Protein AF-A0A9E2NLK9-F1 (afdb_monomer_lite)

Sequence (89 aa):
MFGLLLNMNGNSIYKELLDYCGYTPNIATSSTFVQQRDKILPFAFEFLFHEFNESFKQHKTYKGYRLLAVDGSDLNISNLEEKKMSIKH

Secondary structure (DSSP, 8-state):
-HHHHHT--SS-HHHHHHHHTTT-S-PPPHHHHHHHHTTS-TTHHHHHHHHHHHH------BTTB----SS------TT--S-------

Radius of gyration: 17.61 Å; chains: 1; bounding box: 37×33×44 Å

pLDDT: mean 77.86, std 16.82, range [36.41, 95.75]

Organism: NCBI:txid2838521

Structure (mmCIF, N/CA/C/O backbone):
data_AF-A0A9E2NLK9-F1
#
_entry.id   AF-A0A9E2NLK9-F1
#
loop_
_atom_site.group_PDB
_atom_site.id
_atom_site.type_symbol
_atom_site.label_atom_id
_atom_site.label_alt_id
_atom_site.label_comp_id
_atom_site.label_asym_id
_atom_site.label_entity_id
_atom_site.label_seq_id
_atom_site.pdbx_PDB_ins_code
_atom_site.Cartn_x
_atom_site.Cartn_y
_atom_site.Cartn_z
_atom_site.occupancy
_atom_site.B_iso_or_equiv
_atom_site.auth_seq_id
_atom_site.auth_comp_id
_atom_site.auth_asym_id
_atom_site.auth_atom_id
_atom_site.pdbx_PDB_model_num
ATOM 1 N N . MET A 1 1 ? 5.935 -5.166 -3.657 1.00 85.62 1 MET A N 1
ATOM 2 C CA . MET A 1 1 ? 4.615 -4.803 -4.226 1.00 85.62 1 MET A CA 1
ATOM 3 C C . MET A 1 1 ? 3.687 -4.166 -3.194 1.00 85.62 1 MET A C 1
ATOM 5 O O . MET A 1 1 ? 3.391 -3.000 -3.372 1.00 85.62 1 MET A O 1
ATOM 9 N N . PHE A 1 2 ? 3.272 -4.840 -2.108 1.00 88.31 2 PHE A N 1
ATOM 10 C CA . PHE A 1 2 ? 2.409 -4.212 -1.081 1.00 88.31 2 PHE A CA 1
ATOM 11 C C . PHE A 1 2 ? 2.964 -2.884 -0.548 1.00 88.31 2 PHE A C 1
ATOM 13 O O . PHE A 1 2 ? 2.244 -1.897 -0.531 1.00 88.31 2 PHE A O 1
ATOM 20 N N . GLY A 1 3 ? 4.262 -2.830 -0.222 1.00 88.94 3 GLY A N 1
ATOM 21 C CA . GLY A 1 3 ? 4.909 -1.581 0.195 1.00 88.94 3 GLY A CA 1
ATOM 22 C C . GLY A 1 3 ? 4.819 -0.464 -0.850 1.00 88.94 3 GLY A C 1
ATOM 23 O O . GLY A 1 3 ? 4.535 0.664 -0.489 1.00 88.94 3 GLY A O 1
ATOM 24 N N . LEU A 1 4 ? 4.974 -0.772 -2.142 1.00 89.75 4 LEU A N 1
ATOM 25 C CA . LEU A 1 4 ? 4.782 0.213 -3.211 1.00 89.75 4 LEU A CA 1
ATOM 26 C C . LEU A 1 4 ? 3.332 0.720 -3.238 1.00 89.75 4 LEU A C 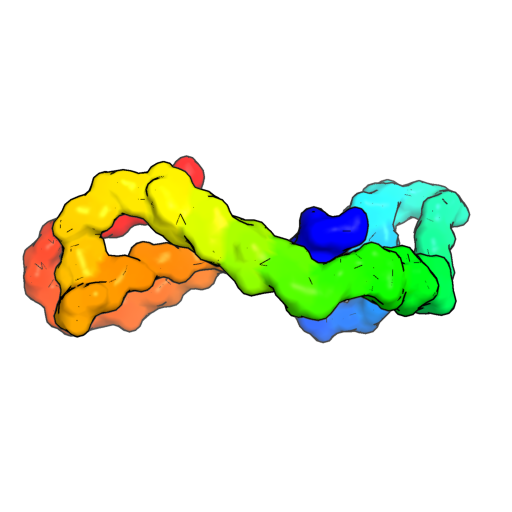1
ATOM 28 O O . LEU A 1 4 ? 3.119 1.920 -3.259 1.00 89.75 4 LEU A O 1
ATOM 32 N N . LEU A 1 5 ? 2.346 -0.184 -3.192 1.00 91.44 5 LEU A N 1
ATOM 33 C CA . LEU A 1 5 ? 0.921 0.163 -3.266 1.00 91.44 5 LEU A CA 1
ATOM 34 C C . LEU A 1 5 ? 0.446 1.006 -2.073 1.00 91.44 5 LEU A C 1
ATOM 36 O O . LEU A 1 5 ? -0.385 1.888 -2.252 1.00 91.44 5 LEU A O 1
ATOM 40 N N . LEU A 1 6 ? 0.979 0.749 -0.877 1.00 88.50 6 LEU A N 1
ATOM 41 C CA . LEU A 1 6 ? 0.649 1.510 0.332 1.00 88.50 6 LEU A CA 1
ATOM 42 C C . LEU A 1 6 ? 1.308 2.896 0.375 1.00 88.50 6 LEU A C 1
ATOM 44 O O . LEU A 1 6 ? 0.800 3.769 1.064 1.00 88.50 6 LEU A O 1
ATOM 48 N N . ASN A 1 7 ? 2.417 3.096 -0.344 1.00 86.38 7 ASN A N 1
ATOM 49 C CA . ASN A 1 7 ? 3.172 4.355 -0.360 1.00 86.38 7 ASN A CA 1
ATOM 50 C C . ASN A 1 7 ? 2.935 5.189 -1.635 1.00 86.38 7 ASN A C 1
ATOM 52 O O . ASN A 1 7 ? 3.684 6.128 -1.888 1.00 86.38 7 ASN A O 1
ATOM 56 N N . MET A 1 8 ? 1.940 4.843 -2.464 1.00 88.81 8 MET A N 1
ATOM 57 C CA . MET A 1 8 ? 1.664 5.596 -3.691 1.00 88.81 8 MET A CA 1
ATOM 58 C C . MET A 1 8 ? 1.189 7.017 -3.371 1.00 88.81 8 MET A C 1
ATOM 60 O O . MET A 1 8 ? 0.185 7.200 -2.687 1.00 88.81 8 MET A O 1
ATOM 64 N N . ASN A 1 9 ? 1.838 8.015 -3.966 1.00 86.62 9 ASN A N 1
ATOM 65 C CA . ASN A 1 9 ? 1.582 9.438 -3.715 1.00 86.62 9 ASN A CA 1
ATOM 66 C C . ASN A 1 9 ? 0.715 10.114 -4.795 1.00 86.62 9 ASN A C 1
ATOM 68 O O . ASN A 1 9 ? 0.690 11.339 -4.911 1.00 86.62 9 ASN A O 1
ATOM 72 N N . GLY A 1 10 ? 0.021 9.330 -5.625 1.00 87.50 10 GLY A N 1
ATOM 73 C CA . GLY A 1 10 ? -0.832 9.842 -6.704 1.00 87.50 10 GLY A CA 1
ATOM 74 C C . GLY A 1 10 ? -0.074 10.367 -7.930 1.00 87.50 10 GLY A C 1
ATOM 75 O O . GLY A 1 10 ? -0.677 11.021 -8.782 1.00 87.50 10 GLY A O 1
ATOM 76 N N . ASN A 1 11 ? 1.229 10.089 -8.059 1.00 90.19 11 ASN A N 1
ATOM 77 C CA . ASN A 1 11 ? 1.977 10.398 -9.277 1.00 90.19 11 ASN A CA 1
ATOM 78 C C . ASN A 1 11 ? 1.720 9.354 -10.380 1.00 90.19 11 ASN A C 1
ATOM 80 O O . ASN A 1 11 ? 0.973 8.386 -10.223 1.00 90.19 11 ASN A O 1
ATOM 84 N N . SER A 1 12 ? 2.388 9.525 -11.526 1.00 91.44 12 SER A N 1
ATOM 85 C CA . SER A 1 12 ? 2.433 8.481 -12.547 1.00 91.44 12 SER A CA 1
ATOM 86 C C . SER A 1 12 ? 3.108 7.214 -12.009 1.00 91.44 12 SER A C 1
ATOM 88 O O . SER A 1 12 ? 4.092 7.284 -11.277 1.00 91.44 12 SER A O 1
ATOM 90 N N . ILE A 1 13 ? 2.635 6.041 -12.446 1.00 90.62 13 ILE A N 1
ATOM 91 C CA . ILE A 1 13 ? 3.206 4.735 -12.062 1.00 90.62 13 ILE A CA 1
ATOM 92 C C . ILE A 1 13 ? 4.716 4.676 -12.308 1.00 90.62 13 ILE A C 1
ATOM 94 O O . ILE A 1 13 ? 5.448 4.098 -11.517 1.00 90.62 13 ILE A O 1
ATOM 98 N N . TYR A 1 14 ? 5.194 5.289 -13.392 1.00 90.25 14 TYR A N 1
ATOM 99 C CA . TYR A 1 14 ? 6.623 5.343 -13.689 1.00 90.25 14 TYR A CA 1
ATOM 100 C C . TYR A 1 14 ? 7.416 6.096 -12.612 1.00 90.25 14 TYR A C 1
ATOM 102 O O . TYR A 1 14 ? 8.468 5.623 -12.191 1.00 90.25 14 TYR A O 1
ATOM 110 N N . LYS A 1 15 ? 6.897 7.235 -12.138 1.00 90.62 15 LYS A N 1
ATOM 111 C CA . LYS A 1 15 ? 7.528 8.009 -11.066 1.00 90.62 15 LYS A CA 1
ATOM 112 C C . LYS A 1 15 ? 7.501 7.249 -9.736 1.00 90.62 15 LYS A C 1
ATOM 114 O O . LYS A 1 15 ? 8.536 7.130 -9.099 1.00 90.62 15 LYS A O 1
ATOM 119 N N . GLU A 1 16 ? 6.366 6.649 -9.384 1.00 92.12 16 GLU A N 1
ATOM 120 C CA . GLU A 1 16 ? 6.245 5.828 -8.168 1.00 92.12 16 GLU A CA 1
ATOM 121 C C . GLU A 1 16 ? 7.212 4.622 -8.189 1.00 92.12 16 GLU A C 1
ATOM 123 O O . GLU A 1 16 ? 7.826 4.281 -7.180 1.00 92.12 16 GLU A O 1
ATOM 128 N N . LEU A 1 17 ? 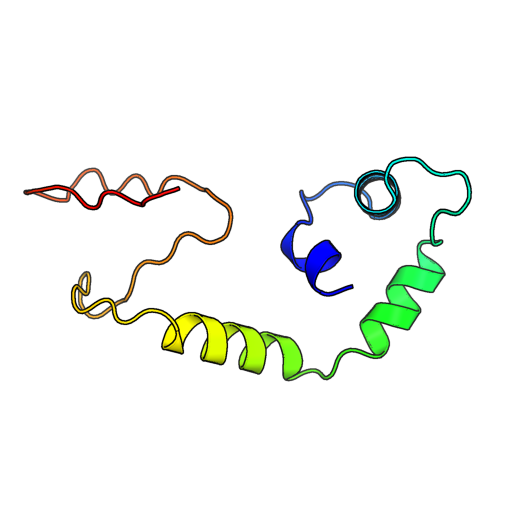7.403 3.986 -9.353 1.00 91.88 17 LEU A N 1
ATOM 129 C CA . LEU A 1 17 ? 8.363 2.888 -9.526 1.00 91.88 17 LEU A CA 1
ATOM 130 C C . LEU A 1 17 ? 9.819 3.358 -9.429 1.00 91.88 17 LEU A C 1
ATOM 132 O O . LEU A 1 17 ? 10.639 2.653 -8.846 1.00 91.88 17 LEU A O 1
ATOM 136 N N . LEU A 1 18 ? 10.141 4.531 -9.977 1.00 90.94 18 LEU A N 1
ATOM 137 C CA . LEU A 1 18 ? 11.456 5.162 -9.836 1.00 90.94 18 LEU A CA 1
ATOM 138 C C . LEU A 1 18 ? 11.800 5.419 -8.368 1.00 90.94 18 LEU A C 1
ATOM 140 O O . LEU A 1 18 ? 12.878 5.021 -7.917 1.00 90.94 18 LEU A O 1
ATOM 144 N N . ASP A 1 19 ? 10.868 6.035 -7.640 1.00 90.12 19 ASP A N 1
ATOM 145 C CA . ASP A 1 19 ? 11.007 6.341 -6.218 1.00 90.12 19 ASP A CA 1
ATOM 146 C C . ASP A 1 19 ? 11.190 5.050 -5.404 1.00 90.12 19 ASP A C 1
ATOM 148 O O . ASP A 1 19 ? 12.123 4.933 -4.608 1.00 90.12 19 ASP A O 1
ATOM 152 N N . TYR A 1 20 ? 10.375 4.027 -5.672 1.00 88.25 20 TYR A N 1
ATOM 153 C CA . TYR A 1 20 ? 10.451 2.732 -4.988 1.00 88.25 20 TYR A CA 1
ATOM 154 C C . TYR A 1 20 ? 11.737 1.945 -5.279 1.00 88.25 20 TYR A C 1
ATOM 156 O O . TYR A 1 20 ? 12.257 1.260 -4.399 1.00 88.25 20 TYR A O 1
ATOM 164 N N . CYS A 1 21 ? 12.264 2.027 -6.503 1.00 86.81 21 CYS A N 1
ATOM 165 C CA . CYS A 1 21 ? 13.492 1.343 -6.918 1.00 86.81 21 CYS A CA 1
ATOM 166 C C . CYS A 1 21 ? 14.771 2.149 -6.632 1.00 86.81 21 CYS A C 1
ATOM 168 O O . CYS A 1 21 ? 15.852 1.725 -7.054 1.00 86.81 21 CYS A O 1
ATOM 170 N N . GLY A 1 22 ? 14.668 3.302 -5.961 1.00 88.44 22 GLY A N 1
ATOM 171 C CA . GLY A 1 22 ? 15.812 4.143 -5.608 1.00 88.44 22 GLY A CA 1
ATOM 172 C C . GLY A 1 22 ? 16.576 4.674 -6.821 1.00 88.44 22 GLY A C 1
ATOM 173 O O . GLY A 1 22 ? 17.799 4.766 -6.769 1.00 88.44 22 GLY A O 1
ATOM 174 N N . TYR A 1 23 ? 15.877 4.979 -7.923 1.00 87.19 23 TYR A N 1
ATOM 175 C CA . TYR A 1 23 ? 16.472 5.527 -9.153 1.00 87.19 23 TYR A CA 1
ATOM 176 C C . TYR A 1 23 ? 17.585 4.655 -9.769 1.00 87.19 23 TYR A C 1
ATOM 178 O O . TYR A 1 23 ? 18.489 5.149 -10.444 1.00 87.19 23 TYR A O 1
ATOM 186 N N . THR A 1 24 ? 17.535 3.341 -9.548 1.00 84.44 24 THR A N 1
ATOM 187 C CA . THR A 1 24 ? 18.489 2.400 -10.150 1.00 84.44 24 THR A CA 1
ATOM 188 C C . THR A 1 24 ? 18.217 2.203 -11.649 1.00 84.44 24 THR A C 1
ATOM 190 O O . THR A 1 24 ? 17.104 2.432 -12.102 1.00 84.44 24 THR 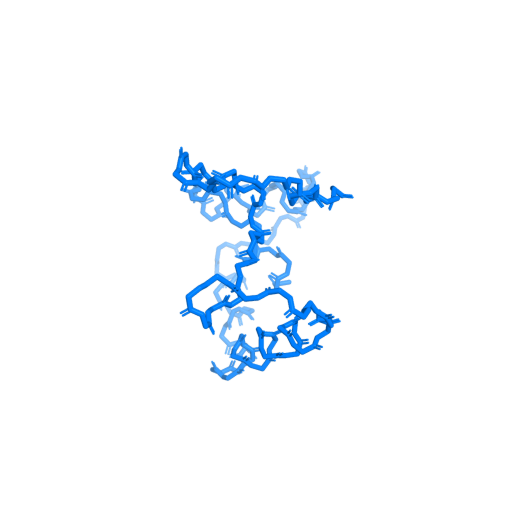A O 1
ATOM 193 N N . PRO A 1 25 ? 19.182 1.740 -12.465 1.00 76.69 25 PRO A N 1
ATOM 194 C CA . PRO A 1 25 ? 18.945 1.493 -13.894 1.00 76.69 25 PRO A CA 1
ATOM 195 C C . PRO A 1 25 ? 17.973 0.336 -14.184 1.00 76.69 25 PRO A C 1
ATOM 197 O O . PRO A 1 25 ? 17.512 0.184 -15.311 1.00 76.69 25 PRO A O 1
ATOM 200 N N . ASN A 1 26 ? 17.679 -0.503 -13.186 1.00 79.56 26 ASN A N 1
ATOM 201 C CA . ASN A 1 26 ? 16.875 -1.716 -13.326 1.00 79.56 26 ASN A CA 1
ATOM 202 C C . ASN A 1 26 ? 15.434 -1.496 -12.826 1.00 79.56 26 ASN A C 1
ATOM 204 O O . ASN A 1 26 ? 14.953 -2.200 -11.937 1.00 79.56 26 ASN A O 1
ATOM 208 N N . ILE A 1 27 ? 14.767 -0.465 -13.353 1.00 83.12 27 ILE A N 1
ATOM 209 C CA . ILE A 1 27 ? 13.399 -0.100 -12.956 1.00 83.12 27 ILE A CA 1
ATOM 210 C C . ILE A 1 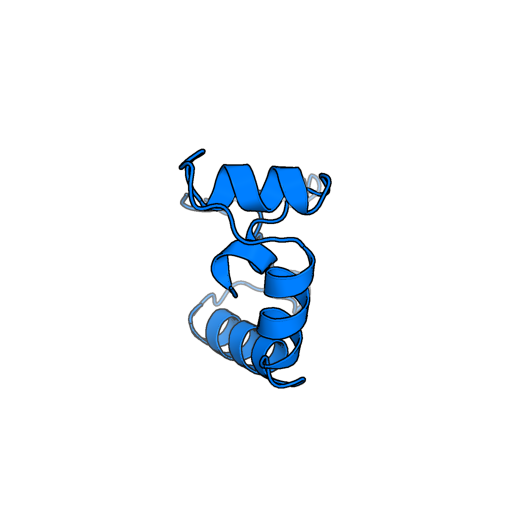27 ? 12.411 -1.071 -13.598 1.00 83.12 27 ILE A C 1
ATOM 212 O O . ILE A 1 27 ? 12.466 -1.347 -14.798 1.00 83.12 27 ILE A O 1
ATOM 216 N N . ALA A 1 28 ? 11.465 -1.561 -12.800 1.00 83.56 28 ALA A N 1
ATOM 217 C CA . ALA A 1 28 ? 10.351 -2.339 -13.317 1.00 83.56 28 ALA A CA 1
ATOM 218 C C . ALA A 1 28 ? 9.520 -1.503 -14.304 1.00 83.56 28 ALA A C 1
ATOM 220 O O . ALA A 1 28 ? 9.204 -0.342 -14.059 1.00 83.56 28 ALA A O 1
ATOM 221 N N . THR A 1 29 ? 9.109 -2.102 -15.418 1.00 86.69 29 THR A N 1
ATOM 222 C CA . THR A 1 29 ? 8.196 -1.435 -16.354 1.00 86.69 29 THR A CA 1
ATOM 223 C C . THR A 1 29 ? 6.786 -1.345 -15.767 1.00 86.69 29 THR A C 1
ATOM 225 O O . THR A 1 29 ? 6.394 -2.150 -14.917 1.00 86.69 29 THR A O 1
ATOM 228 N N . SER A 1 30 ? 5.959 -0.435 -16.288 1.00 86.88 30 SER A N 1
ATOM 229 C CA . SER A 1 30 ? 4.537 -0.373 -15.921 1.00 86.88 30 SER A CA 1
ATOM 230 C C . SER A 1 30 ? 3.804 -1.696 -16.185 1.00 86.88 30 SER A C 1
ATOM 232 O O . SER A 1 30 ? 2.951 -2.090 -15.396 1.00 86.88 30 SER A O 1
ATOM 234 N N . SER A 1 31 ? 4.167 -2.432 -17.242 1.00 88.88 31 SER A N 1
ATOM 235 C CA . SER A 1 31 ? 3.615 -3.768 -17.505 1.00 88.88 31 SER A CA 1
ATOM 236 C C . SER A 1 31 ? 4.033 -4.793 -16.447 1.00 88.88 31 SER A C 1
ATOM 238 O O . SER A 1 31 ? 3.203 -5.586 -16.008 1.00 88.88 31 SER A O 1
ATOM 240 N N . THR A 1 32 ? 5.284 -4.743 -15.980 1.00 88.75 32 THR A N 1
ATOM 241 C CA . THR A 1 32 ? 5.778 -5.599 -14.890 1.00 88.75 32 THR A CA 1
ATOM 242 C C . THR A 1 32 ? 5.021 -5.312 -13.597 1.00 88.75 32 THR A C 1
ATOM 244 O O . THR A 1 32 ? 4.635 -6.239 -12.889 1.00 88.75 32 THR A O 1
ATOM 247 N N . PHE A 1 33 ? 4.751 -4.037 -13.307 1.00 90.81 33 PHE A N 1
ATOM 248 C CA . PHE A 1 33 ? 3.922 -3.637 -12.172 1.00 90.81 33 PHE A CA 1
ATOM 249 C C . PHE A 1 33 ? 2.515 -4.244 -12.242 1.00 90.81 33 PHE A C 1
ATOM 251 O O . PHE A 1 33 ? 2.090 -4.875 -11.277 1.00 90.81 33 PHE A O 1
ATOM 258 N N . VAL A 1 34 ? 1.819 -4.119 -13.380 1.00 92.19 34 VAL A N 1
ATOM 259 C CA . VAL A 1 34 ? 0.470 -4.690 -13.557 1.00 92.19 34 VAL A CA 1
ATOM 260 C C . VAL A 1 34 ? 0.491 -6.208 -13.370 1.00 92.19 34 VAL A C 1
ATOM 262 O O . VAL A 1 34 ? -0.249 -6.727 -12.543 1.00 92.19 34 VAL A O 1
ATOM 265 N N . GLN A 1 35 ? 1.422 -6.911 -14.019 1.00 93.19 35 GLN A N 1
ATOM 266 C CA . GLN A 1 35 ? 1.544 -8.369 -13.887 1.00 93.19 35 GLN A CA 1
ATOM 267 C C . GLN A 1 35 ? 1.817 -8.826 -12.450 1.00 93.19 35 GLN A C 1
ATOM 269 O O . GLN A 1 35 ? 1.391 -9.901 -12.039 1.00 93.19 35 GLN A O 1
ATOM 274 N N . GLN A 1 36 ? 2.575 -8.046 -11.681 1.00 91.69 36 GLN A N 1
ATOM 275 C CA . GLN A 1 36 ? 2.848 -8.356 -10.279 1.00 91.69 36 GLN A CA 1
ATOM 276 C C . GLN A 1 36 ? 1.660 -8.009 -9.376 1.00 91.69 36 GLN A C 1
ATOM 278 O O . GLN A 1 36 ? 1.445 -8.688 -8.376 1.00 91.69 36 GLN A O 1
ATOM 283 N N . ARG A 1 37 ? 0.877 -6.984 -9.725 1.00 92.94 37 ARG A N 1
ATOM 284 C CA . ARG A 1 37 ? -0.358 -6.628 -9.019 1.00 92.94 37 ARG A CA 1
ATOM 285 C C 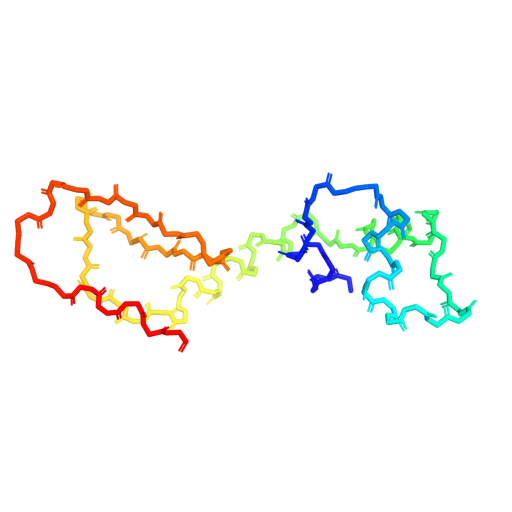. ARG A 1 37 ? -1.420 -7.708 -9.207 1.00 92.94 37 ARG A C 1
ATOM 287 O O . ARG A 1 37 ? -2.073 -8.058 -8.234 1.00 92.94 37 ARG A O 1
ATOM 294 N N . ASP A 1 38 ? -1.531 -8.284 -10.399 1.00 94.62 38 ASP A N 1
ATOM 295 C CA . ASP A 1 38 ? -2.516 -9.334 -10.704 1.00 94.62 38 ASP A CA 1
ATOM 296 C C . ASP A 1 38 ? -2.273 -10.639 -9.927 1.00 94.62 38 ASP A C 1
ATOM 298 O O . ASP A 1 38 ? -3.174 -11.460 -9.779 1.00 94.62 38 ASP A O 1
ATOM 302 N N . LYS A 1 39 ? -1.066 -10.831 -9.380 1.00 95.00 39 LYS A N 1
ATOM 303 C CA . LYS A 1 39 ? -0.747 -11.958 -8.487 1.00 95.00 39 LYS A CA 1
ATOM 304 C C . LYS A 1 39 ? -1.271 -11.763 -7.063 1.00 95.00 39 LYS A C 1
ATOM 306 O O . LYS A 1 39 ? -1.212 -12.698 -6.266 1.00 95.00 39 LYS A O 1
ATOM 311 N N . ILE A 1 40 ? -1.727 -10.560 -6.711 1.00 94.44 40 ILE A N 1
ATOM 312 C CA . ILE A 1 40 ? -2.286 -10.270 -5.392 1.00 94.44 40 ILE A CA 1
ATOM 313 C C . ILE A 1 40 ? -3.701 -10.837 -5.329 1.00 94.44 40 ILE A C 1
ATOM 315 O O . ILE A 1 40 ? -4.547 -10.527 -6.163 1.00 94.44 40 ILE A O 1
ATOM 319 N N . LEU A 1 41 ? -3.965 -11.648 -4.305 1.00 95.75 41 LEU A N 1
ATOM 320 C CA . LEU A 1 41 ? -5.303 -12.179 -4.069 1.00 95.75 41 LEU A CA 1
ATOM 321 C C . LEU A 1 41 ? -6.278 -11.029 -3.769 1.00 95.75 41 LEU A C 1
ATOM 323 O O . LEU A 1 41 ? -5.915 -10.127 -3.010 1.00 95.75 41 LEU A O 1
ATOM 327 N N . PRO A 1 42 ? -7.524 -11.071 -4.278 1.00 92.31 42 PRO A N 1
ATOM 328 C CA . PRO A 1 42 ? -8.503 -10.006 -4.047 1.00 92.31 42 PRO A CA 1
ATOM 329 C C . PRO A 1 42 ? -8.716 -9.667 -2.563 1.00 92.31 42 PRO A C 1
ATOM 331 O O . PRO A 1 42 ? -8.910 -8.507 -2.220 1.00 92.31 42 PRO A O 1
ATOM 334 N N . PHE A 1 43 ? -8.607 -10.666 -1.681 1.00 94.62 43 PHE A N 1
ATOM 335 C CA . PHE A 1 43 ? -8.783 -10.525 -0.232 1.00 94.62 43 PHE A CA 1
ATOM 336 C C . PHE A 1 43 ? -7.498 -10.157 0.530 1.00 94.62 43 PHE A C 1
ATOM 338 O O . PHE A 1 43 ? -7.533 -9.972 1.742 1.00 94.62 43 PHE A O 1
ATOM 345 N N . ALA A 1 44 ? -6.341 -10.055 -0.133 1.00 94.50 44 ALA A N 1
ATOM 346 C CA . ALA A 1 44 ? -5.068 -9.851 0.561 1.00 94.50 44 ALA A CA 1
ATOM 347 C C . ALA A 1 44 ? -4.999 -8.503 1.295 1.00 94.50 44 ALA A C 1
ATOM 349 O O . ALA A 1 44 ? -4.455 -8.433 2.393 1.00 94.50 44 ALA A O 1
ATOM 350 N N . PHE A 1 45 ? -5.559 -7.441 0.706 1.00 91.31 45 PHE A N 1
ATOM 351 C CA . PHE A 1 45 ? -5.630 -6.131 1.360 1.00 91.31 45 PHE A CA 1
ATOM 352 C C . PHE A 1 45 ? -6.618 -6.118 2.524 1.00 91.31 45 PHE A C 1
ATOM 354 O O . PHE A 1 45 ? -6.318 -5.537 3.558 1.00 91.31 45 PHE A O 1
ATOM 361 N N . GLU A 1 46 ? -7.761 -6.789 2.380 1.00 93.00 46 GLU A N 1
ATOM 362 C CA . GLU A 1 46 ? -8.731 -6.944 3.466 1.00 93.00 46 GLU A CA 1
ATOM 363 C C . GLU A 1 46 ? -8.099 -7.659 4.664 1.00 93.00 46 GLU A C 1
ATOM 365 O O . GLU A 1 46 ? -8.125 -7.133 5.774 1.00 93.00 46 GLU A O 1
ATOM 370 N N . PHE A 1 47 ? -7.447 -8.798 4.418 1.00 94.94 47 PHE A N 1
ATOM 371 C CA . PHE A 1 47 ? -6.712 -9.536 5.440 1.00 94.94 47 PHE A CA 1
ATOM 372 C C . PHE A 1 47 ? -5.632 -8.668 6.097 1.00 94.94 47 PHE A C 1
ATOM 374 O O . PHE A 1 47 ? -5.572 -8.574 7.319 1.00 94.94 47 PHE A O 1
ATOM 381 N N . LEU A 1 48 ? -4.820 -7.973 5.293 1.00 92.50 48 LEU A N 1
ATOM 382 C CA . LEU A 1 48 ? -3.772 -7.085 5.793 1.00 92.50 48 LEU A CA 1
ATOM 383 C C . LEU A 1 48 ? -4.333 -5.987 6.706 1.00 92.50 48 LEU A C 1
ATOM 385 O O . LEU A 1 48 ? -3.761 -5.721 7.762 1.00 92.50 48 LEU A O 1
ATOM 389 N N . PHE A 1 49 ? -5.434 -5.344 6.315 1.00 87.69 49 PHE A N 1
ATOM 390 C CA . PHE A 1 49 ? -6.051 -4.294 7.122 1.00 87.69 49 PHE A CA 1
ATOM 391 C C . PHE A 1 49 ? -6.723 -4.845 8.380 1.00 87.69 49 PHE A C 1
ATOM 393 O O . PHE A 1 49 ? -6.699 -4.172 9.410 1.00 87.69 49 PHE A O 1
ATOM 400 N N . HIS A 1 50 ? -7.273 -6.060 8.336 1.00 89.31 50 HIS A N 1
ATOM 401 C CA . HIS A 1 50 ? -7.816 -6.723 9.519 1.00 89.31 50 HIS A CA 1
ATOM 402 C C . HIS A 1 50 ? -6.716 -7.018 10.545 1.00 89.31 50 HIS A C 1
ATOM 404 O O . HIS A 1 50 ? -6.794 -6.538 11.675 1.00 89.31 50 HIS A O 1
ATOM 410 N N . GLU A 1 51 ? -5.642 -7.689 10.122 1.00 91.62 51 GLU A N 1
ATOM 411 C CA . GLU A 1 51 ? -4.475 -7.988 10.965 1.00 91.62 51 GLU A CA 1
ATOM 412 C C . GLU A 1 51 ? -3.842 -6.707 11.526 1.00 91.62 51 GLU A C 1
ATOM 414 O O . GLU A 1 51 ? -3.518 -6.616 12.713 1.00 91.62 51 GLU A O 1
ATOM 419 N N . PHE A 1 52 ? -3.713 -5.670 10.690 1.00 86.56 52 PHE A N 1
ATOM 420 C CA . PHE A 1 52 ? -3.237 -4.361 11.125 1.00 86.56 52 PHE A CA 1
ATOM 421 C C . PHE A 1 52 ? -4.130 -3.793 12.230 1.00 86.56 52 PHE A C 1
ATOM 423 O O . PHE A 1 52 ? -3.624 -3.439 13.293 1.00 86.56 52 PHE A O 1
ATOM 430 N N . ASN A 1 53 ? -5.449 -3.757 12.033 1.00 83.06 53 ASN A N 1
ATOM 431 C CA . ASN A 1 53 ? -6.399 -3.240 13.017 1.00 83.06 53 ASN A CA 1
ATOM 432 C C . ASN A 1 53 ? -6.383 -4.027 14.335 1.00 83.06 53 ASN A C 1
ATOM 434 O O . ASN A 1 53 ? -6.489 -3.419 15.406 1.00 83.06 53 ASN A O 1
ATOM 438 N N . GLU A 1 54 ? -6.240 -5.350 14.275 1.00 85.44 54 GLU A N 1
ATOM 439 C CA . GLU A 1 54 ? -6.157 -6.227 15.448 1.00 85.44 54 GLU A CA 1
ATOM 440 C C . GLU A 1 54 ? -4.853 -6.044 16.230 1.00 85.44 54 GLU A C 1
ATOM 442 O O . GLU A 1 54 ? -4.852 -6.154 17.461 1.00 85.44 54 GLU A O 1
ATOM 447 N N . SER A 1 55 ? -3.761 -5.670 15.557 1.00 86.50 55 SER A N 1
ATOM 448 C CA . SER A 1 55 ? -2.477 -5.403 16.215 1.00 86.50 55 SER A CA 1
ATOM 449 C C . SER A 1 55 ? -2.530 -4.215 17.196 1.00 86.50 55 SER A C 1
ATOM 451 O O . SER A 1 55 ? -1.778 -4.180 18.177 1.00 86.50 55 SER A O 1
ATOM 453 N N . PHE A 1 56 ? -3.466 -3.272 17.018 1.00 78.75 56 PHE A N 1
ATOM 454 C CA . PHE A 1 56 ? -3.650 -2.139 17.930 1.00 78.75 56 PHE A CA 1
ATOM 455 C C . PHE A 1 56 ? -4.620 -2.466 19.068 1.00 78.75 56 PHE A C 1
ATOM 457 O O . PHE A 1 56 ? -5.842 -2.442 18.924 1.00 78.75 56 PHE A O 1
ATOM 464 N N . LYS A 1 57 ? -4.083 -2.623 20.280 1.00 68.56 57 LYS A N 1
ATOM 465 C CA . LYS A 1 57 ? -4.862 -2.774 21.525 1.00 68.56 57 LYS A CA 1
ATOM 466 C C . LYS A 1 57 ? -5.358 -1.429 22.086 1.00 68.56 57 LYS A C 1
ATOM 468 O O . LYS A 1 57 ? -5.290 -1.182 23.293 1.00 68.56 57 LYS A O 1
ATOM 473 N N . GLN A 1 58 ? -5.807 -0.506 21.232 1.00 65.94 58 GLN A N 1
ATOM 474 C CA . GLN A 1 58 ? -6.349 0.774 21.699 1.00 65.94 58 GLN A CA 1
ATOM 475 C C . GLN A 1 58 ? -7.757 0.588 22.273 1.00 65.94 58 GLN A C 1
ATOM 477 O O . GLN A 1 58 ? -8.681 0.162 21.580 1.00 65.94 58 GLN A O 1
ATOM 482 N N . HIS A 1 59 ? -7.900 0.952 23.550 1.00 60.16 59 HIS A N 1
ATOM 483 C CA . HIS A 1 59 ? -9.150 0.871 24.310 1.00 60.16 59 HIS A CA 1
ATOM 484 C C . HIS A 1 59 ? -10.024 2.125 24.149 1.00 60.16 59 HIS A C 1
ATOM 486 O O . HIS A 1 59 ? -11.188 2.124 24.537 1.00 60.16 59 HIS A O 1
ATOM 492 N N . LYS A 1 60 ? -9.465 3.217 23.611 1.00 67.69 60 LYS A N 1
ATOM 493 C CA . LYS A 1 60 ? -10.188 4.475 23.420 1.00 67.69 60 LYS A CA 1
ATOM 494 C C . LYS A 1 60 ? -10.834 4.491 22.041 1.00 67.69 60 LYS A C 1
ATOM 496 O O . LYS A 1 60 ? -10.139 4.485 21.031 1.00 67.69 60 LYS A O 1
ATOM 501 N N . THR A 1 61 ? -12.160 4.535 22.021 1.00 72.12 61 THR A N 1
ATOM 502 C CA . THR A 1 61 ? -12.971 4.699 20.810 1.00 72.12 61 THR A CA 1
ATOM 503 C C . THR A 1 61 ? -13.527 6.118 20.741 1.00 72.12 61 THR A C 1
ATOM 505 O O . THR A 1 61 ? -13.988 6.640 21.756 1.00 72.12 61 THR A O 1
ATOM 508 N N . TYR A 1 62 ? -13.566 6.723 19.558 1.00 71.19 62 TYR A N 1
ATOM 509 C CA . TYR A 1 62 ? -14.317 7.949 19.296 1.00 71.19 62 TYR A CA 1
ATOM 510 C C . TYR A 1 62 ? -15.673 7.585 18.690 1.00 71.19 62 TYR A C 1
ATOM 512 O O . TYR A 1 62 ? -15.731 7.043 17.590 1.00 71.19 62 TYR A O 1
ATOM 520 N N . LYS A 1 63 ? -16.773 7.852 19.407 1.00 76.56 63 LYS A N 1
ATOM 521 C CA . LYS A 1 63 ? -18.141 7.497 18.969 1.00 76.56 63 LYS A CA 1
ATOM 522 C C . LYS A 1 63 ? -18.289 6.022 18.538 1.00 76.56 63 LYS A C 1
ATOM 524 O O . LYS A 1 63 ? -18.992 5.724 17.582 1.00 76.56 63 LYS A O 1
ATOM 529 N N . GLY A 1 64 ? -17.594 5.108 19.219 1.00 73.62 64 GLY A N 1
ATOM 530 C CA . GLY A 1 64 ? -17.579 3.677 18.883 1.00 73.62 64 GLY A CA 1
ATOM 531 C C . GLY A 1 64 ? -16.596 3.274 17.775 1.00 73.62 64 GLY A C 1
ATOM 532 O O . GLY A 1 64 ? -16.409 2.084 17.551 1.00 73.62 64 GLY A O 1
ATOM 533 N N . TYR A 1 65 ? -15.913 4.227 17.135 1.00 70.12 65 TYR A N 1
ATOM 534 C CA . TYR A 1 65 ? -14.912 3.968 16.098 1.00 70.12 65 TYR A CA 1
ATOM 535 C C . TYR A 1 65 ? -13.485 4.050 16.640 1.00 70.12 65 TYR A C 1
ATOM 537 O O . TYR A 1 65 ? -13.176 4.847 17.531 1.00 70.12 65 TYR A O 1
ATOM 545 N N . ARG A 1 66 ? -12.587 3.247 16.065 1.00 75.81 66 ARG A N 1
ATOM 546 C CA . ARG A 1 66 ? -11.140 3.363 16.272 1.00 75.81 66 ARG A CA 1
ATOM 547 C C . ARG A 1 66 ? -10.566 4.268 15.185 1.00 75.81 66 ARG A C 1
ATOM 549 O O . ARG A 1 66 ? -10.742 3.990 14.005 1.00 75.81 66 ARG A O 1
ATOM 556 N N . LEU A 1 67 ? -9.909 5.353 15.588 1.00 77.25 67 LEU A N 1
ATOM 557 C CA . LEU A 1 67 ? -9.283 6.295 14.663 1.00 77.25 67 LEU A CA 1
ATOM 558 C C . LEU A 1 67 ? -7.811 5.912 14.484 1.00 77.25 67 LEU A C 1
ATOM 560 O O . LEU A 1 67 ? -7.050 5.957 15.448 1.00 77.25 67 LEU A O 1
ATOM 564 N N . LEU A 1 68 ? -7.427 5.528 13.267 1.00 73.25 68 LEU A N 1
ATOM 565 C CA . LEU A 1 68 ? -6.051 5.208 12.880 1.00 73.25 68 LEU A CA 1
ATOM 566 C C . LEU A 1 68 ? -5.696 6.067 11.660 1.00 73.25 68 LEU A C 1
ATOM 568 O O . LEU A 1 68 ? -6.383 5.984 10.644 1.00 73.25 68 LEU A O 1
ATOM 572 N N . ALA A 1 69 ? -4.653 6.892 11.761 1.00 70.62 69 ALA A N 1
ATOM 573 C CA . ALA A 1 69 ? -4.057 7.567 10.608 1.00 70.62 69 ALA A CA 1
ATOM 574 C C . ALA A 1 69 ? -2.880 6.711 10.122 1.00 70.62 69 ALA A C 1
ATOM 576 O O . ALA A 1 69 ? -1.946 6.468 10.885 1.00 70.62 69 ALA A O 1
ATOM 577 N N . VAL A 1 70 ? -2.961 6.192 8.895 1.00 61.62 70 VAL A N 1
ATOM 578 C CA . VAL A 1 70 ? -1.976 5.241 8.336 1.00 61.62 70 VAL A CA 1
ATOM 579 C C . VAL A 1 70 ? -1.010 5.928 7.367 1.00 61.62 70 VAL A C 1
ATOM 581 O O . VAL A 1 70 ? 0.130 5.507 7.227 1.00 61.62 70 VAL A O 1
ATOM 584 N N . ASP A 1 71 ? -1.449 7.012 6.736 1.00 62.47 71 ASP A N 1
ATOM 585 C CA . ASP A 1 71 ? -0.729 7.801 5.731 1.00 62.47 71 ASP A CA 1
ATOM 586 C C . ASP A 1 71 ? 0.022 9.009 6.327 1.00 62.47 71 ASP A C 1
ATOM 588 O O . ASP A 1 71 ? 0.551 9.837 5.591 1.00 62.47 71 ASP A O 1
ATOM 592 N N . GLY A 1 72 ? 0.060 9.130 7.660 1.00 57.16 72 GLY A N 1
ATOM 593 C CA . GLY A 1 72 ? 0.664 10.274 8.351 1.00 57.16 72 GLY A CA 1
ATOM 594 C C . GLY A 1 72 ? -0.153 11.567 8.261 1.00 57.16 72 GLY A C 1
ATOM 595 O O . GLY A 1 72 ? 0.337 12.616 8.671 1.00 57.16 72 GLY A O 1
ATOM 596 N N . SER A 1 73 ? -1.387 11.514 7.750 1.00 61.31 73 SER A N 1
ATOM 597 C CA . SER A 1 73 ? -2.273 12.673 7.711 1.00 61.31 73 SER A CA 1
ATOM 598 C C . SER A 1 73 ? -2.749 13.053 9.115 1.00 61.31 73 SER A C 1
ATOM 600 O O . SER A 1 73 ? -3.278 12.227 9.865 1.00 61.31 73 SER A O 1
ATOM 602 N N . ASP A 1 74 ? -2.626 14.337 9.453 1.00 59.47 74 ASP A N 1
ATOM 603 C CA . ASP A 1 74 ? -3.184 14.884 10.685 1.00 59.47 74 ASP A CA 1
ATOM 604 C C . ASP A 1 74 ? -4.713 14.964 10.584 1.00 59.47 74 ASP A C 1
ATOM 606 O O . ASP A 1 74 ? -5.288 15.774 9.852 1.00 59.47 74 ASP A O 1
ATOM 610 N N . LEU A 1 75 ? -5.400 14.138 11.371 1.00 62.97 75 LEU A N 1
ATOM 611 C CA . LEU A 1 75 ? -6.838 14.269 11.583 1.00 62.97 75 LEU A CA 1
ATOM 612 C C . LEU A 1 75 ? -7.093 15.480 12.490 1.00 62.97 75 LEU A C 1
ATOM 614 O O . LEU A 1 75 ? -7.039 15.383 13.718 1.00 62.97 75 LEU A O 1
ATOM 618 N N . ASN A 1 76 ? -7.385 16.637 11.891 1.00 58.06 76 ASN A N 1
ATOM 619 C CA . ASN A 1 76 ? -7.777 17.835 12.633 1.00 58.06 76 ASN A CA 1
ATOM 620 C C . ASN A 1 76 ? -9.203 17.680 13.194 1.00 58.06 76 ASN A C 1
ATOM 622 O O . ASN A 1 76 ? -10.192 18.055 12.565 1.00 58.06 76 ASN A O 1
ATOM 626 N N . ILE A 1 77 ? -9.307 17.094 14.388 1.00 59.53 77 ILE A N 1
ATOM 627 C CA . ILE A 1 77 ? -10.560 16.926 15.137 1.00 59.53 77 ILE A CA 1
ATOM 628 C C . ILE A 1 77 ? -10.661 18.071 16.151 1.00 59.53 77 ILE A C 1
ATOM 630 O O . ILE A 1 77 ? -10.536 17.887 17.359 1.00 59.53 77 ILE A O 1
ATOM 634 N N . SER A 1 78 ? -10.870 19.283 15.651 1.00 49.28 78 SER A N 1
ATOM 635 C CA . SER A 1 78 ? -10.871 20.538 16.417 1.00 49.28 78 SER A CA 1
ATOM 636 C C . SER A 1 78 ? -12.007 20.697 17.446 1.00 49.28 78 SER A C 1
ATOM 638 O O . SER A 1 78 ? -12.034 21.694 18.155 1.00 49.28 78 SER A O 1
ATOM 640 N N . ASN A 1 79 ? -12.889 19.702 17.610 1.00 48.19 79 ASN A N 1
ATOM 641 C CA . ASN A 1 79 ? -13.952 19.682 18.631 1.00 48.19 79 ASN A CA 1
ATOM 642 C C . ASN A 1 79 ? -13.747 18.623 19.735 1.00 48.19 79 ASN A C 1
ATOM 644 O O . ASN A 1 79 ? -14.703 18.252 20.419 1.00 48.19 79 ASN A O 1
ATOM 648 N N . LEU A 1 80 ? -12.535 18.085 19.907 1.00 53.38 80 LEU A N 1
ATOM 649 C CA . LEU A 1 80 ? -12.243 17.154 21.001 1.00 53.38 80 LEU A CA 1
ATOM 650 C C . LEU A 1 80 ? -11.859 17.932 22.273 1.00 53.38 80 LEU A C 1
ATOM 652 O O . LEU A 1 80 ? -10.681 18.156 22.548 1.00 53.38 80 LEU A O 1
ATOM 656 N N . GLU A 1 81 ? -12.860 18.354 23.048 1.00 46.47 81 GLU A N 1
ATOM 657 C CA . GLU A 1 81 ? -12.649 18.748 24.445 1.00 46.47 81 GLU A CA 1
ATOM 658 C C . GLU A 1 81 ? -11.944 17.587 25.176 1.00 46.47 81 GLU A C 1
ATOM 660 O O . GLU A 1 81 ? -12.452 16.471 25.268 1.00 46.47 81 GLU A O 1
ATOM 665 N N . GLU A 1 82 ? -10.741 17.892 25.661 1.00 43.34 82 GLU A N 1
ATOM 666 C CA . GLU A 1 82 ? -9.880 17.107 26.548 1.00 43.34 82 GLU A CA 1
ATOM 667 C C . GLU A 1 82 ? -8.988 15.976 25.978 1.00 43.34 82 GLU A C 1
ATOM 669 O O . GLU A 1 82 ? -9.316 14.793 25.899 1.00 43.34 82 GLU A O 1
ATOM 674 N N . LYS A 1 83 ? -7.710 16.370 25.869 1.00 39.16 83 LYS A N 1
ATOM 675 C CA . LYS A 1 83 ? -6.495 15.634 26.277 1.00 39.16 83 LYS A CA 1
ATOM 676 C C . LYS A 1 83 ? -5.975 14.503 25.378 1.00 39.16 83 LYS A C 1
ATOM 678 O O . LYS A 1 83 ? -6.284 13.324 25.532 1.00 39.16 83 LYS A O 1
ATOM 683 N N . LYS A 1 84 ? -4.907 14.885 24.663 1.00 42.34 84 LYS A N 1
ATOM 684 C CA . LYS A 1 84 ? -3.682 14.098 24.429 1.00 42.34 84 LYS A CA 1
ATOM 685 C C . LYS A 1 84 ? -3.913 12.717 23.801 1.00 42.34 84 LYS A C 1
ATOM 687 O O . LYS A 1 84 ? -3.556 11.699 24.394 1.00 42.34 84 LYS A O 1
ATOM 692 N N . MET A 1 85 ? -4.389 12.672 22.558 1.00 44.44 85 MET A N 1
ATOM 693 C CA . MET A 1 85 ? -3.943 11.598 21.666 1.00 44.44 85 MET A CA 1
ATOM 694 C C . MET A 1 85 ? -2.570 11.991 21.127 1.00 44.44 85 MET A C 1
ATOM 696 O O . MET A 1 85 ? -2.448 12.621 20.086 1.00 44.44 85 MET A O 1
ATOM 700 N N . SER A 1 86 ? -1.519 11.675 21.887 1.00 40.41 86 SER A N 1
ATOM 701 C CA . SER A 1 86 ? -0.176 11.631 21.314 1.00 40.41 86 SER A CA 1
ATOM 702 C C . SER A 1 86 ? -0.175 10.458 20.338 1.00 40.41 86 SER A C 1
ATOM 704 O O . SER A 1 86 ? -0.033 9.306 20.749 1.00 40.41 86 SER A O 1
ATOM 706 N N . ILE A 1 87 ? -0.414 10.757 19.062 1.00 44.69 87 ILE A N 1
ATOM 707 C CA . ILE A 1 87 ? -0.067 9.870 17.958 1.00 44.69 87 ILE A CA 1
ATOM 708 C C . ILE A 1 87 ? 1.461 9.821 17.996 1.00 44.69 87 ILE A C 1
ATOM 710 O O . ILE A 1 87 ? 2.144 10.775 17.616 1.00 44.69 87 ILE A O 1
ATOM 714 N N . LYS A 1 88 ? 2.007 8.786 18.642 1.00 36.41 88 LYS A N 1
ATOM 715 C CA . LYS A 1 88 ? 3.450 8.557 18.614 1.00 36.41 88 LYS A CA 1
ATOM 716 C C . LYS A 1 88 ? 3.811 8.215 17.173 1.00 36.41 88 LYS A C 1
ATOM 718 O O . LYS A 1 88 ? 3.226 7.286 16.623 1.00 36.41 88 LYS A O 1
ATOM 723 N N . HIS A 1 89 ? 4.703 9.035 16.622 1.00 43.59 89 HIS A N 1
ATOM 724 C CA . HIS A 1 89 ? 5.366 8.807 15.345 1.00 43.59 89 HIS A CA 1
ATOM 725 C C . HIS A 1 89 ? 6.161 7.500 15.395 1.00 43.59 89 HIS A C 1
ATOM 727 O O . HIS A 1 89 ? 6.666 7.172 16.500 1.00 43.59 89 HIS A O 1
#

Foldseek 3Di:
DVVLVLQDPPDPPQVSQCVVVVNDPPTDDPVSVVVVVVPDDPCNVVVVVVVVVVVDP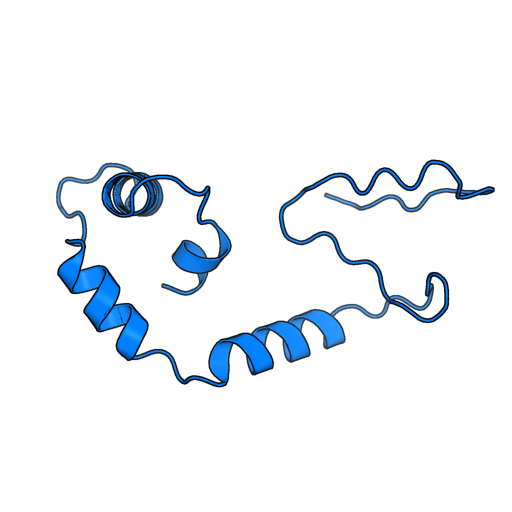DPDADVNHDDDDSNPDDPCPVPDDDDDPPPDD